Protein AF-A0A849R3A0-F1 (afdb_monomer)

pLDDT: mean 87.36, std 12.99, range [45.81, 97.88]

Sequence (98 aa):
MKYSESHKVNLIEVISLEKHIVRKYVDRLAICRIDGERLGWEELQEIKSEILGVDVIAIEVYPAHSKVVNLRHTRHLWYGSIITFAVLSCCVHPEFVD

Secondary structure (DSSP, 8-state):
--HHHHTTTTEEEEEE-SSEEEEEESSEEEEEESSSPPPPHHHHHHHHHHHH-TT--EE-----GGG----SSEEEEEESHHHHHHHHHH---GGG--

Solvent-accessible surface area (backbone atoms only — not comparable to full-atom values): 6120 Å² total; per-residue (Å²): 132,63,80,83,60,61,78,58,66,60,52,75,49,77,47,80,53,100,59,34,44,32,38,35,35,84,50,31,39,41,43,26,45,74,84,75,58,85,86,52,70,67,59,52,52,51,54,43,28,75,77,70,34,79,88,59,56,65,47,73,83,83,64,60,78,95,67,64,79,86,86,62,61,58,52,52,38,38,36,51,71,70,48,43,48,46,46,68,74,69,50,92,46,78,93,71,56,133

Structure (mmCIF, N/CA/C/O backbone):
data_AF-A0A849R3A0-F1
#
_entry.id   AF-A0A849R3A0-F1
#
loop_
_atom_site.group_PDB
_atom_site.id
_atom_site.type_symbol
_atom_site.label_atom_id
_atom_site.label_alt_id
_atom_site.label_comp_id
_atom_site.label_asym_id
_atom_site.label_entity_id
_atom_site.label_seq_id
_atom_site.pdbx_PDB_ins_code
_atom_site.Cartn_x
_atom_site.Cartn_y
_atom_site.Cartn_z
_atom_site.occupancy
_atom_site.B_iso_or_equiv
_atom_site.auth_seq_id
_atom_site.auth_comp_id
_atom_site.auth_asym_id
_atom_site.auth_atom_id
_atom_site.pdbx_PDB_model_num
ATOM 1 N N . MET A 1 1 ? -1.018 24.895 -8.198 1.00 47.97 1 MET A N 1
ATOM 2 C CA . MET A 1 1 ? -2.022 24.202 -7.361 1.00 47.97 1 MET A CA 1
ATOM 3 C C . MET A 1 1 ? -1.521 24.230 -5.924 1.00 47.97 1 MET A C 1
ATOM 5 O O . MET A 1 1 ? -0.359 23.896 -5.716 1.00 47.97 1 MET A O 1
ATOM 9 N N . LYS A 1 2 ? -2.306 24.705 -4.949 1.00 45.81 2 LYS A N 1
ATOM 10 C CA . LYS A 1 2 ? -1.875 24.666 -3.539 1.00 45.81 2 LYS A CA 1
ATOM 11 C C . LYS A 1 2 ? -1.805 23.195 -3.100 1.00 45.81 2 LYS A C 1
ATOM 13 O O . LYS A 1 2 ? -2.711 22.431 -3.422 1.00 45.81 2 LYS A O 1
ATOM 18 N N . TYR A 1 3 ? -0.759 22.798 -2.368 1.00 50.12 3 TYR A N 1
ATOM 19 C CA . TYR A 1 3 ? -0.548 21.417 -1.878 1.00 50.12 3 TYR A CA 1
ATOM 20 C C . TYR A 1 3 ? -1.774 20.857 -1.120 1.00 50.12 3 TYR A C 1
ATOM 22 O O . TYR A 1 3 ? -1.995 19.653 -1.065 1.00 50.12 3 TYR A O 1
ATOM 30 N N . SER A 1 4 ? -2.623 21.734 -0.577 1.00 50.47 4 SER A N 1
ATOM 31 C CA . SER A 1 4 ? -3.876 21.393 0.103 1.00 50.47 4 SER A CA 1
ATOM 32 C C . SER A 1 4 ? -4.964 20.787 -0.796 1.00 50.47 4 SER A C 1
ATOM 34 O O . SER A 1 4 ? -5.829 20.083 -0.287 1.00 50.47 4 SER A O 1
ATOM 36 N N . GLU A 1 5 ? -4.948 21.034 -2.109 1.00 52.47 5 GLU A N 1
ATOM 37 C CA . GLU A 1 5 ? -6.010 20.589 -3.033 1.00 52.47 5 GLU A CA 1
ATOM 38 C C . GLU A 1 5 ? -5.648 19.320 -3.816 1.00 52.47 5 GLU A C 1
ATOM 40 O O . GLU A 1 5 ? -6.534 18.590 -4.257 1.00 52.47 5 GLU A O 1
ATOM 45 N N . SER A 1 6 ? -4.357 18.997 -3.937 1.00 59.38 6 SER A N 1
ATOM 46 C CA . SER A 1 6 ? -3.880 17.810 -4.665 1.00 59.38 6 SER A CA 1
ATOM 47 C C . SER A 1 6 ? -4.274 16.484 -4.002 1.00 59.38 6 SER A C 1
ATOM 49 O O . SER A 1 6 ? -4.403 15.472 -4.683 1.00 59.38 6 SER A O 1
ATOM 51 N N . HIS A 1 7 ? -4.533 16.482 -2.691 1.00 61.81 7 HIS A N 1
ATOM 52 C CA . HIS A 1 7 ? -4.891 15.282 -1.921 1.00 61.81 7 HIS A CA 1
ATOM 53 C C . HIS A 1 7 ? -6.314 14.769 -2.190 1.00 61.81 7 HIS A C 1
ATOM 55 O O . HIS A 1 7 ? -6.695 13.736 -1.650 1.00 61.81 7 HIS A O 1
ATOM 61 N N . LYS A 1 8 ? -7.123 15.491 -2.973 1.00 72.56 8 LYS A N 1
ATOM 62 C CA . LYS A 1 8 ? -8.482 15.063 -3.343 1.00 72.56 8 LYS A CA 1
ATOM 63 C C . LYS A 1 8 ? -8.574 14.520 -4.767 1.00 72.56 8 LYS A C 1
ATOM 65 O O . LYS A 1 8 ? -9.584 13.919 -5.116 1.00 72.56 8 LYS A O 1
ATOM 70 N N . VAL A 1 9 ? -7.541 14.716 -5.586 1.00 81.06 9 VAL A N 1
ATOM 71 C CA . VAL A 1 9 ? -7.531 14.221 -6.965 1.00 81.06 9 VAL A CA 1
ATOM 72 C C . VAL A 1 9 ? -7.527 12.694 -6.940 1.00 81.06 9 VAL A C 1
ATOM 74 O O . VAL A 1 9 ? -6.674 12.091 -6.290 1.00 81.06 9 VAL A O 1
ATOM 77 N N . ASN A 1 10 ? -8.485 12.089 -7.645 1.00 89.94 10 ASN A N 1
ATOM 78 C CA . ASN A 1 10 ? -8.689 10.640 -7.742 1.00 89.94 10 ASN A CA 1
ATOM 79 C C . ASN A 1 10 ? -8.967 9.932 -6.405 1.00 89.94 10 ASN A C 1
ATOM 81 O O . ASN A 1 10 ? -8.804 8.716 -6.329 1.00 89.94 10 ASN A O 1
ATOM 85 N N . LEU A 1 11 ? -9.361 10.659 -5.353 1.00 94.88 11 LEU A N 1
ATOM 86 C CA . LEU A 1 11 ? -9.813 10.050 -4.104 1.00 94.88 11 LEU A CA 1
ATOM 87 C C . LEU A 1 11 ? -11.181 9.394 -4.337 1.00 94.88 11 LEU A C 1
ATOM 89 O O . LEU A 1 11 ? -12.116 10.065 -4.763 1.00 94.88 11 LEU A O 1
ATOM 93 N N . ILE A 1 12 ? -11.283 8.101 -4.049 1.00 96.38 12 ILE A N 1
ATOM 94 C CA . ILE A 1 12 ? -12.525 7.327 -4.135 1.00 96.38 12 ILE A CA 1
ATOM 95 C C . ILE A 1 12 ? -13.263 7.413 -2.802 1.00 96.38 12 ILE A C 1
ATOM 97 O O . ILE A 1 12 ? -14.425 7.804 -2.757 1.00 96.38 12 ILE A O 1
ATOM 101 N N . GLU A 1 13 ? -12.579 7.075 -1.708 1.00 96.31 13 GLU A N 1
ATOM 102 C CA . GLU A 1 13 ? -13.189 6.996 -0.381 1.00 96.31 13 GLU A CA 1
ATOM 103 C C . GLU A 1 13 ? -12.164 7.159 0.748 1.00 96.31 13 GLU A C 1
ATOM 105 O O . GLU A 1 13 ? -10.945 7.057 0.554 1.00 96.31 13 GLU A O 1
ATOM 110 N N . VAL A 1 14 ? -12.679 7.423 1.950 1.00 96.69 14 VAL A N 1
ATOM 111 C CA . VAL A 1 14 ? -11.912 7.446 3.198 1.00 96.69 14 VAL A CA 1
ATOM 112 C C . VAL A 1 14 ? -12.490 6.385 4.123 1.00 96.69 14 VAL A C 1
ATOM 114 O O . VAL A 1 14 ? -13.665 6.447 4.469 1.00 96.69 14 VAL A O 1
ATOM 117 N N . ILE A 1 15 ? -11.650 5.438 4.526 1.00 97.44 15 ILE A N 1
ATOM 118 C CA . ILE A 1 15 ? -11.999 4.299 5.370 1.00 97.44 15 ILE A CA 1
ATOM 119 C C . ILE A 1 15 ? -11.353 4.524 6.737 1.00 97.44 15 ILE A C 1
ATOM 121 O O 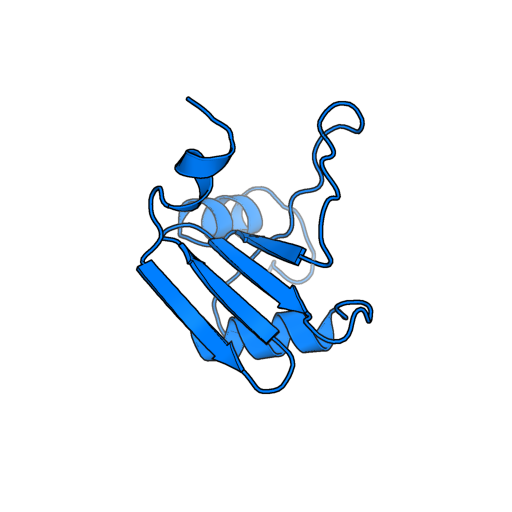. ILE A 1 15 ? -10.141 4.737 6.835 1.00 97.44 15 ILE A O 1
ATOM 125 N N . SER A 1 16 ? -12.168 4.498 7.787 1.00 96.44 16 SER A N 1
ATOM 126 C CA . SER A 1 16 ? -11.706 4.574 9.173 1.00 96.44 16 SER A CA 1
ATOM 127 C C . SER A 1 16 ? -11.686 3.173 9.768 1.00 96.44 16 SER A C 1
ATOM 129 O O . SER A 1 16 ? -12.725 2.524 9.847 1.00 96.44 16 SER A O 1
ATOM 131 N N . LEU A 1 17 ? -10.509 2.733 10.194 1.00 93.19 17 LEU A N 1
ATOM 132 C CA . LEU A 1 17 ? -10.283 1.505 10.953 1.00 93.19 17 LEU A CA 1
ATOM 133 C C . LEU A 1 17 ? -9.882 1.884 12.385 1.00 93.19 17 LEU A C 1
ATOM 135 O O . LEU A 1 17 ? -9.601 3.050 12.659 1.00 93.19 17 LEU A O 1
ATOM 139 N N . GLU A 1 18 ? -9.800 0.908 13.291 1.00 91.12 18 GLU A N 1
ATOM 140 C CA . GLU A 1 18 ? -9.532 1.147 14.721 1.00 91.12 18 GLU A CA 1
ATOM 141 C C . GLU A 1 18 ? -8.328 2.078 14.970 1.00 91.12 18 GLU A C 1
ATOM 143 O O . GLU A 1 18 ? -8.431 3.045 15.721 1.00 91.12 18 GLU A O 1
ATOM 148 N N . LYS A 1 19 ? -7.199 1.819 14.296 1.00 94.12 19 LYS A N 1
ATOM 149 C CA . LYS A 1 19 ? -5.935 2.568 14.458 1.00 94.12 19 LYS A CA 1
ATOM 150 C C . LYS A 1 19 ? -5.491 3.306 13.195 1.00 94.12 19 LYS A C 1
ATOM 152 O O . LYS A 1 19 ? -4.420 3.921 13.173 1.00 94.12 19 LYS A O 1
ATOM 157 N N . HIS A 1 20 ? -6.297 3.256 12.134 1.00 95.38 20 HIS A N 1
ATOM 158 C CA . HIS A 1 20 ? -5.884 3.706 10.810 1.00 95.38 20 HIS A CA 1
ATOM 159 C C . HIS A 1 20 ? -6.942 4.560 10.126 1.00 95.38 20 HIS A C 1
ATOM 161 O O . HIS A 1 20 ? -8.136 4.289 10.185 1.00 95.38 20 HIS A O 1
ATOM 167 N N . ILE A 1 21 ? -6.476 5.565 9.393 1.00 95.50 21 ILE A N 1
ATOM 168 C CA . ILE A 1 21 ? -7.269 6.263 8.386 1.00 95.50 21 ILE A CA 1
ATOM 169 C C . ILE A 1 21 ? -6.661 5.923 7.034 1.00 95.50 21 ILE A C 1
ATOM 171 O O . ILE A 1 21 ? -5.535 6.335 6.733 1.00 95.50 21 ILE A O 1
ATOM 175 N N . VAL A 1 22 ? -7.419 5.212 6.207 1.00 96.56 22 VAL A N 1
ATOM 176 C CA . VAL A 1 22 ? -7.020 4.854 4.849 1.00 96.56 22 VAL A CA 1
ATOM 177 C C . VAL A 1 22 ? -7.739 5.758 3.863 1.00 96.56 22 VAL A C 1
ATOM 179 O O . VAL A 1 22 ? -8.960 5.867 3.859 1.00 96.56 22 VAL A O 1
ATOM 182 N N . ARG A 1 23 ? -6.979 6.429 3.001 1.00 96.62 23 ARG A N 1
ATOM 183 C CA . ARG A 1 23 ? -7.528 7.141 1.843 1.00 96.62 23 ARG A CA 1
ATOM 184 C C . ARG A 1 23 ? -7.297 6.280 0.619 1.00 96.62 23 ARG A C 1
ATOM 186 O O . ARG A 1 23 ? -6.143 6.054 0.251 1.00 96.62 23 ARG A O 1
ATOM 193 N N . LYS A 1 24 ? -8.377 5.807 0.009 1.00 97.06 24 LYS A N 1
ATOM 194 C CA . LYS A 1 24 ? -8.322 4.997 -1.203 1.00 97.06 24 LYS A CA 1
ATOM 195 C C . LYS A 1 24 ? -8.452 5.905 -2.409 1.00 97.06 24 LYS A C 1
ATOM 197 O O . LYS A 1 24 ? -9.471 6.565 -2.593 1.00 97.06 24 LYS A O 1
ATOM 202 N N . TYR A 1 25 ? -7.410 5.934 -3.220 1.00 96.56 25 TYR A N 1
ATOM 203 C CA . TYR A 1 25 ? -7.401 6.586 -4.518 1.00 96.56 25 TYR A CA 1
ATOM 204 C C . TYR A 1 25 ? -7.550 5.535 -5.614 1.00 96.56 25 TYR A C 1
ATOM 206 O O . TYR A 1 25 ? -7.387 4.343 -5.354 1.00 96.56 25 TYR A O 1
ATOM 214 N N . VAL A 1 26 ? -7.797 5.984 -6.843 1.00 95.31 26 VAL A N 1
ATOM 215 C CA . VAL A 1 26 ? -7.842 5.124 -8.041 1.00 95.31 26 VAL A CA 1
ATOM 216 C C . VAL A 1 26 ? -6.567 4.290 -8.224 1.00 95.31 26 VAL A C 1
ATOM 218 O O . VAL A 1 26 ? -6.641 3.178 -8.729 1.00 95.31 26 VAL A O 1
ATOM 221 N N . ASP A 1 27 ? -5.410 4.811 -7.815 1.00 94.56 27 ASP A N 1
ATOM 222 C CA . ASP A 1 27 ? -4.090 4.237 -8.106 1.00 94.56 27 ASP A CA 1
ATOM 223 C C . ASP A 1 27 ? -3.275 3.844 -6.865 1.00 94.56 27 ASP A C 1
ATOM 225 O O . ASP A 1 27 ? -2.200 3.255 -6.989 1.00 94.56 27 ASP A O 1
ATOM 229 N N . ARG A 1 28 ? -3.732 4.210 -5.661 1.00 95.88 28 ARG A N 1
ATOM 230 C CA . ARG A 1 28 ? -2.992 3.958 -4.420 1.00 95.88 28 ARG A CA 1
ATOM 231 C C . ARG A 1 28 ? -3.862 3.974 -3.173 1.00 95.88 28 ARG A C 1
ATOM 233 O O . ARG A 1 28 ? -4.914 4.610 -3.136 1.00 95.88 28 ARG A O 1
ATOM 240 N N . LEU A 1 29 ? -3.366 3.358 -2.110 1.00 96.75 29 LEU A N 1
ATOM 241 C CA . LEU A 1 29 ? -3.812 3.599 -0.742 1.00 96.75 29 LEU A CA 1
ATOM 242 C C . LEU A 1 29 ? -2.841 4.556 -0.055 1.00 96.75 29 LEU A C 1
ATOM 244 O O . LEU A 1 29 ? -1.631 4.401 -0.186 1.00 96.75 29 LEU A O 1
ATOM 248 N N . ALA A 1 30 ? -3.357 5.523 0.702 1.00 94.81 30 ALA A N 1
ATOM 249 C CA . ALA A 1 30 ? -2.576 6.263 1.689 1.00 94.81 30 ALA A CA 1
ATOM 250 C C . ALA A 1 30 ? -3.047 5.856 3.088 1.00 94.81 30 ALA A C 1
ATOM 252 O O . ALA A 1 30 ? -4.134 6.252 3.517 1.00 94.81 30 ALA A O 1
ATOM 253 N N . ILE A 1 31 ? -2.236 5.055 3.773 1.00 95.38 31 ILE A N 1
ATOM 254 C CA . ILE A 1 31 ? -2.543 4.450 5.069 1.00 95.38 31 ILE A CA 1
ATOM 255 C C . ILE A 1 31 ? -1.861 5.290 6.137 1.00 95.38 31 ILE A C 1
ATOM 257 O O . ILE A 1 31 ? -0.635 5.353 6.191 1.00 95.38 31 ILE A O 1
ATOM 261 N N . CYS A 1 32 ? -2.655 5.979 6.952 1.00 93.88 32 CYS A N 1
ATO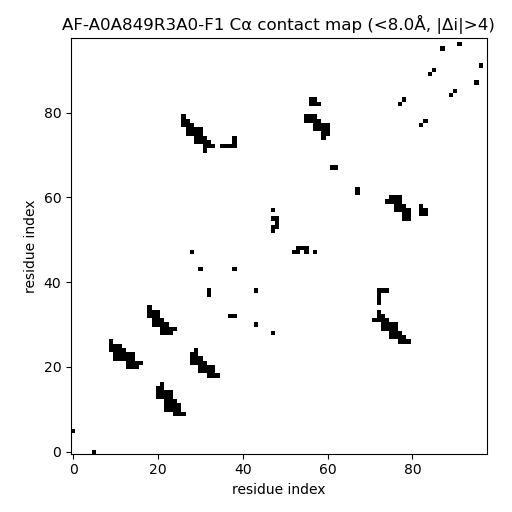M 262 C CA . CYS A 1 32 ? -2.170 6.804 8.048 1.00 93.88 32 CYS A CA 1
ATOM 263 C C . CYS A 1 32 ? -2.493 6.135 9.375 1.00 93.88 32 CYS A C 1
ATOM 265 O O . CYS A 1 32 ? -3.655 5.822 9.627 1.00 93.88 32 CYS A O 1
ATOM 267 N N . ARG A 1 33 ? -1.494 5.990 10.240 1.00 92.31 33 ARG A N 1
ATOM 268 C CA . ARG A 1 33 ? -1.700 5.536 11.615 1.00 92.31 33 ARG A CA 1
ATOM 269 C C . ARG A 1 33 ? -1.976 6.731 12.527 1.00 92.31 33 ARG A C 1
ATOM 271 O O . ARG A 1 33 ? -1.359 7.783 12.346 1.00 92.31 33 ARG A O 1
ATOM 278 N N . ILE A 1 34 ? -2.944 6.607 13.435 1.00 91.12 34 ILE A N 1
ATOM 279 C CA . ILE A 1 34 ? -3.440 7.743 14.242 1.00 91.12 34 ILE A CA 1
ATOM 280 C C . ILE A 1 34 ? -2.854 7.814 15.656 1.00 91.12 34 ILE A C 1
ATOM 282 O O . ILE A 1 34 ? -2.911 8.873 16.270 1.00 91.12 34 ILE A O 1
ATOM 286 N N . ASP A 1 35 ? -2.285 6.718 16.159 1.00 89.12 35 ASP A N 1
ATOM 287 C CA . ASP A 1 35 ? -1.684 6.620 17.499 1.00 89.12 35 ASP A CA 1
ATOM 288 C C . ASP A 1 35 ? -0.222 7.122 17.555 1.00 89.12 35 ASP A C 1
ATOM 290 O O . ASP A 1 35 ? 0.349 7.232 18.634 1.00 89.12 35 ASP A O 1
ATOM 294 N N . GLY A 1 36 ? 0.371 7.471 16.405 1.00 80.31 36 GLY A N 1
ATOM 295 C CA . GLY A 1 36 ? 1.751 7.959 16.293 1.00 80.31 36 GLY A CA 1
ATOM 296 C C . GLY A 1 36 ? 2.815 6.860 16.208 1.00 80.31 36 GLY A C 1
ATOM 297 O O . GLY A 1 36 ? 3.992 7.168 16.015 1.00 80.31 36 GLY A O 1
ATOM 298 N N . GLU A 1 37 ? 2.420 5.589 16.288 1.00 88.69 37 GLU A N 1
ATOM 299 C CA . GLU A 1 37 ? 3.340 4.464 16.146 1.00 88.69 37 GLU A CA 1
ATOM 300 C C . GLU A 1 37 ? 3.766 4.250 14.684 1.00 88.69 37 GLU A C 1
ATOM 302 O O . GLU A 1 37 ? 3.255 4.858 13.730 1.00 88.69 37 GLU A O 1
ATOM 307 N N . ARG A 1 38 ? 4.769 3.390 14.482 1.00 87.38 38 ARG A N 1
ATOM 308 C CA . ARG A 1 38 ? 5.208 3.009 13.133 1.00 87.38 38 ARG A CA 1
ATOM 309 C C . ARG A 1 38 ? 4.193 2.065 12.482 1.00 87.38 38 ARG A C 1
ATOM 311 O O . ARG A 1 38 ? 3.573 1.247 13.148 1.00 87.38 38 ARG A O 1
ATOM 318 N N . LEU A 1 39 ? 4.053 2.183 11.163 1.00 90.38 39 LEU A N 1
ATOM 319 C CA . LEU A 1 39 ? 3.326 1.217 10.335 1.00 90.38 39 LEU A CA 1
ATOM 320 C C . LEU A 1 39 ? 4.263 0.063 9.979 1.00 90.38 39 LEU A C 1
ATOM 322 O O . LEU A 1 39 ? 5.290 0.296 9.334 1.00 90.38 39 LEU A O 1
ATOM 326 N N . GLY A 1 40 ? 3.918 -1.143 10.428 1.00 91.88 40 GLY A N 1
ATOM 327 C CA . GLY A 1 40 ? 4.630 -2.381 10.116 1.00 91.88 40 GLY A CA 1
ATOM 328 C C . GLY A 1 40 ? 4.244 -2.965 8.757 1.00 91.88 40 GLY A C 1
ATOM 329 O O . GLY A 1 40 ? 3.252 -2.564 8.148 1.00 91.88 40 GLY A O 1
ATOM 330 N N . TRP A 1 41 ? 5.029 -3.928 8.274 1.00 93.88 41 TRP A N 1
ATOM 331 C CA . TRP A 1 41 ? 4.755 -4.590 6.996 1.00 93.88 41 TRP A CA 1
ATOM 332 C C . TRP A 1 41 ? 3.487 -5.446 7.055 1.00 93.88 41 TRP A C 1
ATOM 334 O O . TRP A 1 41 ? 2.665 -5.407 6.144 1.00 93.88 41 TRP A O 1
ATOM 344 N N . GLU A 1 42 ? 3.296 -6.159 8.160 1.00 95.25 42 GLU A N 1
ATOM 345 C CA . GLU A 1 42 ? 2.161 -7.042 8.407 1.00 95.25 42 GLU A CA 1
ATOM 346 C C . GLU A 1 42 ? 0.841 -6.259 8.386 1.00 95.25 42 GLU A C 1
ATOM 348 O O . GLU A 1 42 ? -0.101 -6.653 7.702 1.00 95.25 42 GLU A O 1
ATOM 353 N N . GLU A 1 43 ? 0.808 -5.094 9.042 1.00 95.06 43 GLU A N 1
ATOM 354 C CA . GLU A 1 43 ? -0.357 -4.200 9.058 1.00 95.06 43 GLU A CA 1
ATOM 355 C C . GLU A 1 43 ? -0.686 -3.676 7.654 1.00 95.06 43 GLU A C 1
ATOM 357 O O . GLU A 1 43 ? -1.846 -3.631 7.247 1.00 95.06 43 GLU A O 1
ATOM 362 N N . LEU A 1 44 ? 0.338 -3.290 6.884 1.00 96.56 44 LEU A N 1
ATOM 363 C CA . LEU A 1 44 ? 0.157 -2.831 5.507 1.00 96.56 44 LEU A CA 1
ATOM 364 C C . LEU A 1 44 ? -0.399 -3.945 4.617 1.00 96.56 44 LEU A C 1
ATOM 366 O O . LEU A 1 44 ? -1.293 -3.684 3.810 1.00 96.56 44 LEU A O 1
ATOM 370 N N . GLN A 1 45 ? 0.102 -5.173 4.769 1.00 97.00 45 GLN A N 1
ATOM 371 C CA . GLN A 1 45 ? -0.357 -6.329 4.007 1.00 97.00 45 GLN A CA 1
ATOM 372 C C . GLN A 1 45 ? -1.802 -6.703 4.353 1.00 97.00 45 GLN A C 1
ATOM 374 O O . GLN A 1 45 ? -2.579 -6.985 3.438 1.00 97.00 45 GLN A O 1
ATOM 379 N N . GLU A 1 46 ? -2.176 -6.680 5.634 1.00 97.25 46 GLU A N 1
ATOM 380 C CA . GLU A 1 46 ? -3.540 -6.953 6.099 1.00 97.25 46 GLU A CA 1
ATOM 381 C C . GLU A 1 46 ? -4.527 -5.923 5.535 1.00 97.25 46 GLU A C 1
ATOM 383 O O . GLU A 1 46 ? -5.448 -6.290 4.802 1.00 97.25 46 GLU A O 1
ATOM 388 N N . ILE A 1 47 ? -4.258 -4.629 5.741 1.00 97.31 47 ILE A N 1
ATOM 389 C CA . ILE A 1 47 ? -5.100 -3.530 5.244 1.00 97.31 47 ILE A CA 1
ATOM 390 C C . ILE A 1 47 ? -5.221 -3.570 3.716 1.00 97.31 47 ILE A C 1
ATOM 392 O O . ILE A 1 47 ? -6.308 -3.396 3.163 1.00 97.31 47 ILE A O 1
ATOM 396 N N . LYS A 1 48 ? -4.109 -3.801 3.004 1.00 97.19 48 LYS A N 1
ATOM 397 C CA . LYS A 1 48 ? -4.119 -3.940 1.542 1.00 97.19 48 LYS A CA 1
ATOM 398 C C . LYS A 1 48 ? -5.021 -5.092 1.117 1.00 97.19 48 LYS A C 1
ATOM 400 O O . LYS A 1 48 ? -5.797 -4.930 0.180 1.00 97.19 48 LYS A O 1
ATOM 405 N N . SER A 1 49 ? -4.910 -6.238 1.783 1.00 97.88 49 SER A N 1
ATOM 406 C CA . SER A 1 49 ? -5.648 -7.447 1.414 1.00 97.88 49 SER A CA 1
ATOM 407 C C . SER A 1 49 ? -7.145 -7.307 1.684 1.00 97.88 49 SER A C 1
ATOM 409 O O . SER A 1 49 ? -7.941 -7.741 0.858 1.00 97.88 49 SER A O 1
ATOM 411 N N . GLU A 1 50 ? -7.527 -6.639 2.772 1.00 97.69 50 GLU A N 1
ATOM 412 C CA . GLU A 1 50 ? -8.926 -6.329 3.087 1.00 97.69 50 GLU A CA 1
ATOM 413 C C . GLU A 1 50 ? -9.548 -5.358 2.069 1.00 97.69 50 GLU A C 1
ATOM 415 O O . GLU A 1 50 ? -10.677 -5.554 1.624 1.00 97.69 50 GLU A O 1
ATOM 420 N N . ILE A 1 51 ? -8.810 -4.317 1.661 1.00 97.44 51 ILE A N 1
ATOM 421 C CA . ILE A 1 51 ? -9.357 -3.223 0.838 1.00 97.44 51 ILE A CA 1
ATOM 422 C C . ILE A 1 51 ? -9.264 -3.495 -0.669 1.00 97.44 51 ILE A C 1
ATOM 424 O O . ILE A 1 51 ? -10.136 -3.056 -1.428 1.00 97.44 51 ILE A O 1
ATOM 428 N N . LEU A 1 52 ? -8.187 -4.141 -1.125 1.00 96.94 52 LEU A N 1
ATOM 429 C CA . LEU A 1 52 ? -7.908 -4.378 -2.547 1.00 96.94 52 LEU A CA 1
ATOM 430 C C . LEU A 1 52 ? -8.053 -5.849 -2.955 1.00 96.94 52 LEU A C 1
ATOM 432 O O . LEU A 1 52 ? -8.247 -6.116 -4.137 1.00 96.94 52 LEU A O 1
ATOM 436 N N . GLY A 1 53 ? -7.986 -6.783 -2.005 1.00 97.12 53 GLY A N 1
ATOM 437 C CA . G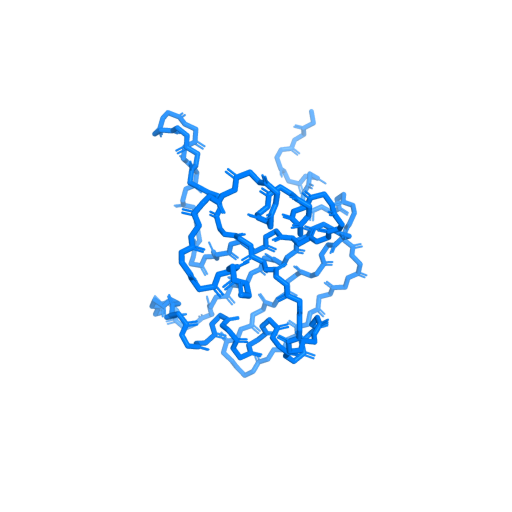LY A 1 53 ? -7.957 -8.223 -2.259 1.00 97.12 53 GLY A CA 1
ATOM 438 C C . GLY A 1 53 ? -6.569 -8.837 -2.053 1.00 97.12 53 GLY A C 1
ATOM 439 O O . GLY A 1 53 ? -5.536 -8.177 -2.202 1.00 97.12 53 GLY A O 1
ATOM 440 N N . VAL A 1 54 ? -6.548 -10.126 -1.703 1.00 96.62 54 VAL A N 1
ATOM 441 C CA . VAL A 1 54 ? -5.322 -10.873 -1.360 1.00 96.62 54 VAL A CA 1
ATOM 442 C C . VAL A 1 54 ? -4.333 -10.966 -2.526 1.00 96.62 54 VAL A C 1
ATOM 444 O O . VAL A 1 54 ? -3.132 -10.816 -2.306 1.00 96.62 54 VAL A O 1
ATOM 447 N N . ASP A 1 55 ? -4.838 -11.090 -3.755 1.00 94.12 55 ASP A N 1
ATOM 448 C CA . ASP A 1 55 ? -4.033 -11.285 -4.969 1.00 94.12 55 ASP A CA 1
ATOM 449 C C . ASP A 1 55 ? -3.488 -9.975 -5.562 1.00 94.12 55 ASP A C 1
ATOM 451 O O . ASP A 1 55 ? -2.745 -9.980 -6.545 1.00 94.12 55 ASP A O 1
ATOM 455 N N . VAL A 1 56 ? -3.857 -8.820 -4.996 1.00 95.31 56 VAL A N 1
ATOM 456 C CA . VAL A 1 56 ? -3.393 -7.530 -5.514 1.00 95.31 56 VAL A CA 1
ATOM 457 C C . VAL A 1 56 ? -1.947 -7.278 -5.104 1.00 95.31 56 VAL A C 1
ATOM 459 O O . VAL A 1 56 ? -1.611 -7.202 -3.918 1.00 95.31 56 VAL A O 1
ATOM 462 N N . ILE A 1 57 ? -1.104 -7.065 -6.117 1.00 93.81 57 ILE A N 1
ATOM 463 C CA . ILE A 1 57 ? 0.253 -6.544 -5.957 1.00 93.81 57 ILE A CA 1
ATOM 464 C C . ILE A 1 57 ? 0.174 -5.041 -5.705 1.00 93.81 57 ILE A C 1
ATOM 466 O O . ILE A 1 57 ? -0.443 -4.294 -6.471 1.00 93.81 57 ILE A O 1
ATOM 470 N N . ALA A 1 58 ? 0.849 -4.596 -4.650 1.00 96.12 58 ALA A N 1
ATOM 471 C CA . ALA A 1 58 ? 1.052 -3.188 -4.373 1.00 96.12 58 ALA A CA 1
ATOM 472 C C . ALA A 1 58 ? 2.516 -2.919 -4.019 1.00 96.12 58 ALA A C 1
ATOM 474 O O . ALA A 1 58 ? 3.189 -3.772 -3.444 1.00 96.12 58 ALA A O 1
ATOM 475 N N . ILE A 1 59 ? 3.000 -1.726 -4.358 1.00 94.31 59 ILE A N 1
ATOM 476 C CA . ILE A 1 59 ? 4.382 -1.313 -4.108 1.00 94.31 59 ILE A CA 1
ATOM 477 C C . ILE A 1 59 ? 4.439 -0.032 -3.290 1.00 94.31 59 ILE A C 1
ATOM 479 O O . ILE A 1 59 ? 3.578 0.844 -3.405 1.00 94.31 59 ILE A O 1
ATOM 483 N N . GLU A 1 60 ? 5.513 0.114 -2.523 1.00 93.19 60 GLU A N 1
ATOM 484 C CA . GLU A 1 60 ? 5.891 1.390 -1.934 1.00 93.19 60 GLU A CA 1
ATOM 485 C C . GLU A 1 60 ? 7.019 2.036 -2.742 1.00 93.19 60 GLU A C 1
ATOM 487 O O . GLU A 1 60 ? 8.024 1.401 -3.062 1.00 93.19 60 GLU A O 1
ATOM 492 N N . VAL A 1 61 ? 6.857 3.321 -3.060 1.00 87.81 61 VAL A N 1
ATOM 493 C CA . VAL A 1 61 ? 7.842 4.093 -3.822 1.00 87.81 61 VAL A CA 1
ATOM 494 C C . VAL A 1 61 ? 8.590 5.037 -2.891 1.00 87.81 61 VAL A C 1
ATOM 496 O O . VAL A 1 61 ? 7.993 5.906 -2.256 1.00 87.81 61 VAL A O 1
ATOM 499 N N . TYR A 1 62 ? 9.915 4.913 -2.879 1.00 88.44 62 TYR A N 1
ATOM 500 C CA . TYR A 1 62 ? 10.807 5.810 -2.153 1.00 88.44 62 TYR A CA 1
ATOM 501 C C . TYR A 1 62 ? 11.349 6.874 -3.114 1.00 88.44 62 TYR A C 1
ATOM 503 O O . TYR A 1 62 ? 12.155 6.554 -3.992 1.00 88.44 62 TYR A O 1
ATOM 511 N N . PRO A 1 63 ? 10.899 8.138 -3.008 1.00 87.19 63 PRO A N 1
ATOM 512 C CA . PRO A 1 63 ? 11.361 9.185 -3.903 1.00 87.19 63 PRO A CA 1
ATOM 513 C C . PRO A 1 63 ? 12.831 9.527 -3.632 1.00 87.19 63 PRO A C 1
ATOM 515 O O . PRO A 1 63 ? 13.367 9.267 -2.554 1.00 87.19 63 PRO A O 1
ATOM 518 N N . ALA A 1 64 ? 13.470 10.182 -4.606 1.00 92.94 64 ALA A N 1
ATOM 519 C CA . ALA A 1 64 ? 14.785 10.783 -4.408 1.00 92.94 64 ALA A CA 1
ATOM 520 C C . ALA A 1 64 ? 14.791 11.650 -3.140 1.00 92.94 64 ALA A C 1
ATOM 522 O O . ALA A 1 64 ? 13.816 12.354 -2.875 1.00 92.94 64 ALA A O 1
ATOM 523 N N . HIS A 1 65 ? 15.896 11.635 -2.391 1.00 91.06 65 HIS A N 1
ATOM 524 C CA . HIS A 1 65 ? 15.988 12.274 -1.074 1.00 91.06 65 HIS A CA 1
ATOM 525 C C .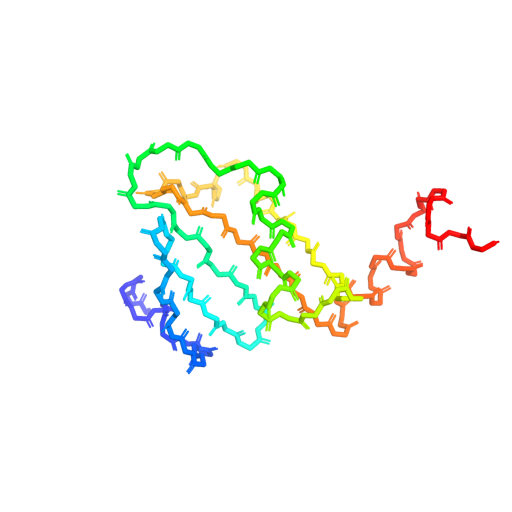 HIS A 1 65 ? 15.511 13.738 -1.067 1.00 91.06 65 HIS A C 1
ATOM 527 O O . HIS A 1 65 ? 14.746 14.142 -0.198 1.00 91.06 65 HIS A O 1
ATOM 533 N N . SER A 1 66 ? 15.868 14.512 -2.097 1.00 93.25 66 SER A N 1
ATOM 534 C CA . SER A 1 66 ? 15.461 15.918 -2.263 1.00 93.25 66 SER A CA 1
ATOM 535 C C . SER A 1 66 ? 13.958 16.139 -2.469 1.00 93.25 66 SER A C 1
ATOM 537 O O . SER A 1 66 ? 13.488 17.273 -2.428 1.00 93.25 66 SER A O 1
ATOM 539 N N . LYS A 1 67 ? 13.201 15.070 -2.716 1.00 86.19 67 LYS A N 1
ATOM 540 C CA . LYS A 1 67 ? 11.751 15.067 -2.931 1.00 86.19 67 LYS A CA 1
ATOM 541 C C . LYS A 1 67 ? 10.999 14.355 -1.804 1.00 86.19 67 LYS A C 1
ATOM 543 O O . LYS A 1 67 ? 9.784 14.193 -1.903 1.00 86.19 67 LYS A 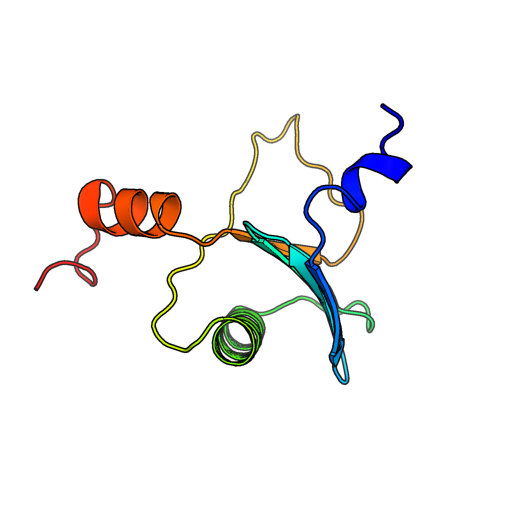O 1
ATOM 548 N N . VAL A 1 68 ? 11.694 13.911 -0.755 1.00 85.81 68 VAL A N 1
ATOM 549 C CA . VAL A 1 68 ? 11.059 13.277 0.401 1.00 85.81 68 VAL A CA 1
ATOM 550 C C . VAL A 1 68 ? 10.279 14.331 1.178 1.00 85.81 68 VAL A C 1
ATOM 552 O O . VAL A 1 68 ? 10.836 15.309 1.668 1.00 85.81 68 VAL A O 1
ATOM 555 N N . VAL A 1 69 ? 8.975 14.104 1.319 1.00 80.50 69 VAL A N 1
ATOM 556 C CA . VAL A 1 69 ? 8.088 14.904 2.165 1.00 80.50 69 VAL A CA 1
ATOM 557 C C . VAL A 1 69 ? 7.497 13.974 3.221 1.00 80.50 69 VAL A C 1
ATOM 559 O O . VAL A 1 69 ? 6.567 13.222 2.941 1.00 80.50 69 VAL A O 1
ATOM 562 N N . ASN A 1 70 ? 8.051 14.006 4.434 1.00 78.06 70 ASN A N 1
ATOM 563 C CA . ASN A 1 70 ? 7.651 13.134 5.542 1.00 78.06 70 ASN A CA 1
ATOM 564 C C . ASN A 1 70 ? 6.912 13.931 6.628 1.00 78.06 70 ASN A C 1
ATOM 566 O O . ASN A 1 70 ? 7.485 14.294 7.651 1.00 78.06 70 ASN A O 1
ATOM 570 N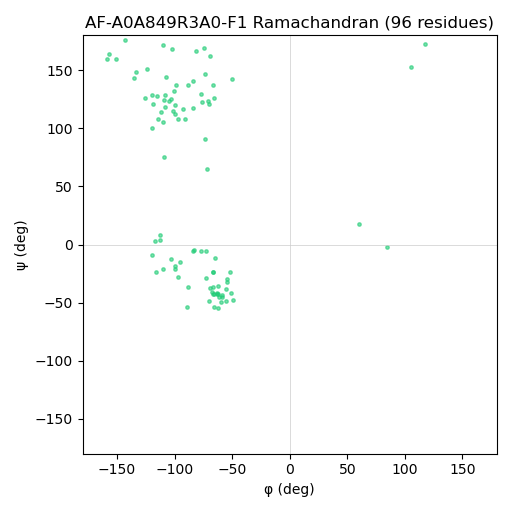 N . LEU A 1 71 ? 5.651 14.280 6.360 1.00 78.38 71 LEU A N 1
ATOM 571 C CA . LEU A 1 71 ? 4.855 15.153 7.238 1.00 78.38 71 LEU A CA 1
ATOM 572 C C . LEU A 1 71 ? 3.959 14.395 8.225 1.00 78.38 71 LEU A C 1
ATOM 574 O O . LEU A 1 71 ? 3.397 15.013 9.126 1.00 78.38 71 LEU A O 1
ATOM 578 N N . ARG A 1 72 ? 3.734 13.094 8.013 1.00 76.88 72 ARG A N 1
ATOM 579 C CA . ARG A 1 72 ? 2.787 12.267 8.777 1.00 76.88 72 ARG A CA 1
ATOM 580 C C . ARG A 1 72 ? 3.256 10.819 8.801 1.00 76.88 72 ARG A C 1
ATOM 582 O O . ARG A 1 72 ? 3.959 10.393 7.889 1.00 76.88 72 ARG A O 1
ATOM 589 N N . HIS A 1 73 ? 2.766 10.050 9.772 1.00 86.00 73 HIS A N 1
ATOM 590 C CA . HIS A 1 73 ? 2.896 8.590 9.821 1.00 86.00 73 HIS A CA 1
ATOM 591 C C . HIS A 1 73 ? 2.001 7.945 8.751 1.00 86.00 73 HIS A C 1
ATOM 593 O O . HIS A 1 73 ? 0.989 7.315 9.053 1.00 86.00 73 HIS A O 1
ATOM 599 N N . THR A 1 74 ? 2.315 8.197 7.478 1.00 90.75 74 THR A N 1
ATOM 600 C CA . 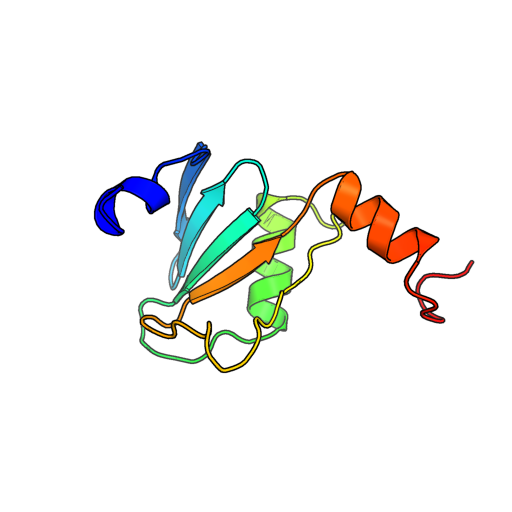THR A 1 74 ? 1.545 7.742 6.320 1.00 90.75 74 THR A CA 1
ATOM 601 C C . THR A 1 74 ? 2.433 6.984 5.350 1.00 90.75 74 THR A C 1
ATOM 603 O O . THR A 1 74 ? 3.441 7.510 4.880 1.00 90.75 74 THR A O 1
ATOM 606 N N . ARG A 1 75 ? 2.017 5.768 5.005 1.00 92.88 75 ARG A N 1
ATOM 607 C CA . ARG A 1 75 ? 2.633 4.945 3.961 1.00 92.88 75 ARG A CA 1
ATOM 608 C C . ARG A 1 75 ? 1.708 4.904 2.755 1.00 92.88 75 ARG A C 1
ATOM 610 O O . ARG A 1 75 ? 0.485 4.932 2.907 1.00 92.88 75 ARG A O 1
ATOM 617 N N . HIS A 1 76 ? 2.291 4.891 1.563 1.00 93.62 76 HIS A N 1
ATOM 618 C CA . HIS A 1 76 ? 1.536 4.862 0.318 1.00 93.62 76 HIS A CA 1
ATOM 619 C C . HIS A 1 76 ? 1.811 3.559 -0.424 1.00 93.62 76 HIS A C 1
ATOM 621 O O . HIS A 1 76 ? 2.970 3.229 -0.664 1.00 93.62 76 HIS A O 1
ATOM 627 N N . LEU A 1 77 ? 0.745 2.853 -0.794 1.00 96.50 77 LEU A N 1
ATOM 628 C CA . LEU A 1 77 ? 0.807 1.608 -1.553 1.00 96.50 77 LEU A CA 1
ATOM 629 C C . LEU A 1 77 ? 0.167 1.835 -2.919 1.00 96.50 77 LEU A C 1
ATOM 631 O O . LEU A 1 77 ? -1.050 2.000 -2.997 1.00 96.50 77 LEU A O 1
ATOM 635 N N . TRP A 1 78 ? 0.970 1.876 -3.980 1.00 96.31 78 TRP A N 1
ATOM 636 C CA . TRP A 1 78 ? 0.483 1.991 -5.356 1.00 96.31 78 TRP A CA 1
ATOM 637 C C . TRP A 1 78 ? 0.117 0.628 -5.907 1.00 96.31 78 TRP A C 1
ATOM 639 O O . TRP A 1 78 ? 0.835 -0.341 -5.677 1.00 96.31 78 TRP A O 1
ATOM 649 N N . TYR A 1 79 ? -0.973 0.571 -6.660 1.00 96.44 79 TYR A N 1
ATOM 650 C CA . TYR A 1 79 ? -1.495 -0.656 -7.242 1.00 96.44 79 TYR A CA 1
ATOM 651 C C . TYR A 1 79 ? -2.061 -0.395 -8.642 1.00 96.44 79 TYR A C 1
ATOM 653 O O . T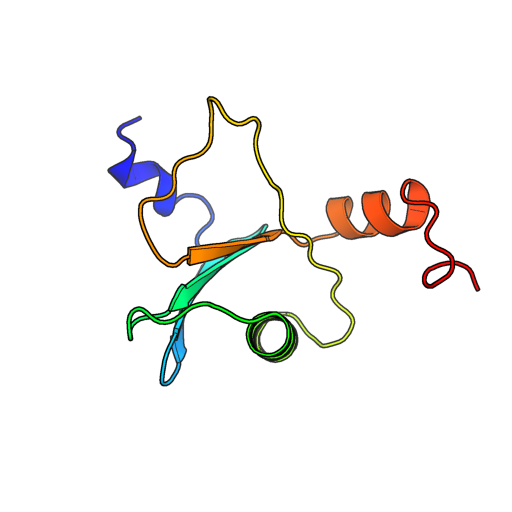YR A 1 79 ? -2.113 0.740 -9.118 1.00 96.44 79 TYR A O 1
ATOM 661 N N . GLY A 1 80 ? -2.491 -1.464 -9.307 1.00 95.44 80 GLY A N 1
ATOM 662 C CA . GLY A 1 80 ? -3.157 -1.407 -10.605 1.00 95.44 80 GLY A CA 1
ATOM 663 C C . GLY A 1 80 ? -2.371 -2.115 -11.700 1.00 95.44 80 GLY A C 1
ATOM 664 O O . GLY A 1 80 ? -1.231 -2.530 -11.504 1.00 95.44 80 GLY A O 1
ATOM 665 N N . SER A 1 81 ? -2.989 -2.240 -12.875 1.00 94.06 81 SER A N 1
ATOM 666 C CA . SER A 1 81 ? -2.472 -3.062 -13.978 1.00 94.06 81 SER A CA 1
ATOM 667 C C . SER A 1 81 ? -1.046 -2.703 -14.390 1.00 94.06 81 SER A C 1
ATOM 669 O O . SER A 1 81 ? -0.247 -3.597 -14.647 1.00 94.06 81 SER A O 1
ATOM 671 N N . ILE A 1 82 ? -0.699 -1.412 -14.401 1.00 92.12 82 ILE A N 1
ATOM 672 C CA . ILE A 1 82 ? 0.656 -0.964 -14.736 1.00 92.12 82 ILE A CA 1
ATOM 673 C C . ILE A 1 82 ? 1.689 -1.394 -13.688 1.00 92.12 82 ILE A C 1
ATOM 675 O O . ILE A 1 82 ? 2.804 -1.755 -14.052 1.00 92.12 82 ILE A O 1
ATOM 679 N N . ILE A 1 83 ? 1.317 -1.395 -12.404 1.00 93.38 83 ILE A N 1
ATOM 680 C CA . ILE A 1 83 ? 2.186 -1.845 -11.313 1.00 93.38 83 ILE A CA 1
ATOM 681 C C . ILE A 1 83 ? 2.371 -3.354 -11.397 1.00 93.38 83 ILE A C 1
ATOM 683 O O . ILE A 1 83 ? 3.505 -3.820 -11.402 1.00 93.38 83 ILE A O 1
ATOM 687 N N . THR A 1 84 ? 1.280 -4.108 -11.539 1.00 91.56 84 THR A N 1
ATOM 688 C CA . THR A 1 84 ? 1.328 -5.563 -11.720 1.00 91.56 84 THR A CA 1
ATOM 689 C C . THR A 1 84 ? 2.198 -5.939 -12.915 1.00 91.56 84 THR A C 1
ATOM 691 O O . THR A 1 84 ? 3.094 -6.766 -12.782 1.00 91.56 84 THR A O 1
ATOM 694 N N . PHE A 1 85 ? 1.993 -5.287 -14.064 1.00 91.06 85 PHE A N 1
ATOM 695 C CA . PHE A 1 85 ? 2.803 -5.513 -15.255 1.00 91.06 85 PHE A CA 1
ATOM 696 C C . PHE A 1 85 ? 4.282 -5.208 -15.002 1.00 91.06 85 PHE A C 1
ATOM 698 O O . PHE A 1 85 ? 5.128 -6.040 -15.315 1.00 91.06 85 PHE A O 1
ATOM 705 N N . ALA A 1 86 ? 4.599 -4.048 -14.419 1.00 89.44 86 ALA A N 1
ATOM 706 C CA . ALA A 1 86 ? 5.979 -3.650 -14.160 1.00 89.44 86 ALA A CA 1
ATOM 707 C C . ALA A 1 86 ? 6.686 -4.605 -13.186 1.00 89.44 86 ALA A C 1
ATOM 709 O O . ALA A 1 86 ? 7.827 -4.981 -13.433 1.00 89.44 86 ALA A O 1
ATOM 710 N N . VAL A 1 87 ? 6.014 -5.029 -12.113 1.00 88.88 87 VAL A N 1
ATOM 711 C CA . VAL A 1 87 ? 6.585 -5.974 -11.145 1.00 88.88 87 VAL A CA 1
ATOM 712 C C . VAL A 1 87 ? 6.816 -7.333 -11.801 1.00 88.88 87 VAL A C 1
ATOM 714 O O . VAL A 1 87 ? 7.941 -7.814 -11.797 1.00 88.88 87 VAL A O 1
ATOM 717 N N . LEU A 1 88 ? 5.798 -7.923 -12.428 1.00 87.00 88 LEU A N 1
ATOM 718 C CA . LEU A 1 88 ? 5.906 -9.282 -12.970 1.00 87.00 88 LEU A CA 1
ATOM 719 C C . LEU A 1 88 ? 6.773 -9.373 -14.234 1.00 87.00 88 LEU A C 1
ATOM 721 O O . LEU A 1 88 ? 7.380 -10.407 -14.486 1.00 87.00 88 LEU A O 1
ATOM 725 N N . SER A 1 89 ? 6.844 -8.306 -15.034 1.00 87.31 89 SER A N 1
ATOM 726 C CA . SER A 1 89 ? 7.566 -8.332 -16.318 1.00 87.31 89 SER A CA 1
ATOM 727 C C . SER A 1 89 ? 8.978 -7.763 -16.227 1.00 87.31 89 SER A C 1
ATOM 729 O O . SER A 1 89 ? 9.831 -8.127 -17.034 1.00 87.31 89 SER A O 1
ATOM 731 N N . CYS A 1 90 ? 9.230 -6.837 -15.296 1.00 86.56 90 CYS A N 1
ATOM 732 C CA . CYS A 1 90 ? 10.498 -6.105 -15.238 1.00 86.56 90 CYS A CA 1
ATOM 733 C C . CYS A 1 90 ? 11.302 -6.379 -13.963 1.00 86.56 90 CYS A C 1
ATOM 735 O O . CYS A 1 90 ? 12.519 -6.183 -13.975 1.00 86.56 90 CYS A O 1
ATOM 737 N N . CYS A 1 91 ? 10.670 -6.808 -12.866 1.00 82.44 91 CYS A N 1
ATOM 738 C CA . CYS A 1 91 ? 11.393 -7.174 -11.654 1.00 82.44 91 CYS A CA 1
ATOM 739 C C . CYS A 1 91 ? 11.724 -8.667 -11.692 1.00 82.44 91 CYS A C 1
ATOM 741 O O . CYS A 1 91 ? 10.863 -9.519 -11.508 1.00 82.44 91 CYS A O 1
ATOM 743 N N . VAL A 1 92 ? 13.002 -8.987 -11.897 1.00 69.44 92 VAL A N 1
ATOM 744 C CA . VAL A 1 92 ? 13.507 -10.357 -11.763 1.00 69.44 92 VAL A CA 1
ATOM 745 C C . VAL A 1 92 ? 13.569 -10.688 -10.272 1.00 69.44 92 VAL A C 1
ATOM 747 O O . VAL A 1 92 ? 14.565 -10.397 -9.611 1.00 69.44 92 VAL A O 1
ATOM 750 N N . HIS A 1 93 ? 12.490 -11.244 -9.725 1.00 68.62 93 HIS A N 1
ATOM 751 C CA . HIS A 1 93 ? 12.471 -11.770 -8.364 1.00 68.62 93 HIS A CA 1
ATOM 752 C C . HIS A 1 93 ? 12.136 -13.264 -8.402 1.00 68.62 93 HIS A C 1
ATOM 754 O O . HIS A 1 93 ? 11.127 -13.614 -9.012 1.00 68.62 93 HIS A O 1
ATOM 760 N N . PRO A 1 94 ? 12.924 -14.141 -7.751 1.00 69.50 94 PRO A N 1
ATOM 761 C CA . PRO A 1 94 ? 12.706 -15.591 -7.779 1.00 69.50 94 PRO A CA 1
ATOM 762 C C . PRO A 1 94 ? 11.301 -16.024 -7.348 1.00 69.50 94 PRO A C 1
ATOM 764 O O . PRO A 1 94 ? 10.797 -17.022 -7.834 1.00 69.50 94 PRO A O 1
ATOM 767 N N . GLU A 1 95 ? 10.658 -15.263 -6.462 1.00 69.62 95 GLU A N 1
ATOM 768 C CA . GLU A 1 95 ? 9.303 -15.558 -5.966 1.00 69.62 95 GLU A CA 1
ATOM 769 C C . GLU A 1 95 ? 8.178 -15.198 -6.955 1.00 69.62 95 GLU A C 1
ATOM 771 O O . GLU A 1 95 ? 7.017 -15.480 -6.678 1.00 69.62 95 GLU A O 1
ATOM 776 N N . PHE A 1 96 ? 8.497 -14.560 -8.087 1.00 64.25 96 PHE A N 1
ATOM 777 C CA . PHE A 1 96 ? 7.536 -14.212 -9.145 1.00 64.25 96 PH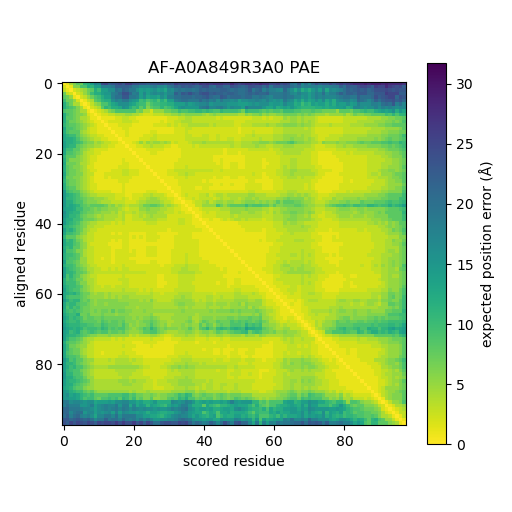E A CA 1
ATOM 778 C C . PHE A 1 96 ? 7.766 -14.995 -10.446 1.00 64.25 96 PHE A C 1
ATOM 780 O O . PHE A 1 96 ? 7.161 -14.669 -11.466 1.00 64.25 96 PHE A O 1
ATOM 787 N N . VAL A 1 97 ? 8.653 -15.992 -10.427 1.00 59.59 97 VAL A N 1
ATOM 788 C CA . VAL A 1 97 ? 8.910 -16.888 -11.559 1.00 59.59 97 VAL A CA 1
ATOM 789 C C . VAL A 1 97 ? 8.326 -18.251 -11.197 1.00 59.59 97 VAL A C 1
ATOM 791 O O . VAL A 1 97 ? 8.741 -18.826 -10.192 1.00 59.59 97 VAL A O 1
ATOM 794 N N . ASP A 1 98 ? 7.349 -18.720 -11.976 1.00 58.09 98 ASP A N 1
ATOM 795 C CA . ASP A 1 98 ? 6.835 -20.097 -11.887 1.00 58.09 98 ASP A CA 1
ATOM 796 C C . ASP A 1 98 ? 7.916 -21.133 -12.251 1.00 58.09 98 ASP A C 1
ATOM 798 O O . ASP A 1 98 ? 8.711 -20.869 -13.189 1.00 58.09 98 ASP A O 1
#

Radius of gyration: 14.48 Å; Cα contacts (8 Å, |Δi|>4): 121; chains: 1; bounding box: 29×45×34 Å

Foldseek 3Di:
DPPVPVLPVQFDDWDDDPQWIWTDGPWKIKIAGDVQDADDPVNVQVVCCVPPNNPWDWDFDDDDPVPDDDPGNITMTTTDDVRVCCCLPPPPDPVSDD

Nearest PDB structures (foldseek):
  3dxq-assembly1_A  TM=4.687E-01  e=1.884E-01  Mesorhizobium loti
  2g1d-assembly1_A  TM=3.665E-01  e=1.366E+00  Thermoplasma acidophilum
  4bps-assembly1_A  TM=5.452E-01  e=5.437E+00  Streptomyces hygroscopicus subsp. ascomyceticus
  8hbh-assembly1_B  TM=3.065E-01  e=9.334E+00  Homo sapiens

Mean predicted aligned error: 5.64 Å